Protein AF-A0A5F2G8D5-F1 (afdb_monomer)

Radius of gyration: 25.21 Å; Cα contacts (8 Å, |Δi|>4): 50; chains: 1; bounding box: 59×40×59 Å

Sequence (105 aa):
MGKYQVSSDPVSDNCPYELDLFMEKHGLSRRAAQVILHSNGPSRIQCDAAAEAFVRFKQWREDARMKPPSPSIKSSIIGAPSPLSQKASRAKSSAAEASGPVPRT

pLDDT: mean 71.85, std 19.87, range [40.38, 97.06]

Structure (mmCIF, N/CA/C/O backbone):
data_AF-A0A5F2G8D5-F1
#
_entry.id   AF-A0A5F2G8D5-F1
#
loop_
_atom_site.group_PDB
_atom_site.id
_atom_site.type_symbol
_atom_site.label_atom_id
_atom_site.label_alt_id
_atom_site.label_comp_id
_atom_site.label_asym_id
_atom_site.label_entity_id
_atom_site.label_seq_id
_atom_site.pdbx_PDB_ins_code
_atom_site.Cartn_x
_atom_site.Cartn_y
_atom_site.Cartn_z
_atom_site.occupancy
_atom_site.B_iso_or_equiv
_atom_site.auth_seq_id
_atom_site.auth_comp_id
_atom_site.auth_asym_id
_atom_site.auth_atom_id
_atom_site.pdbx_PDB_model_num
ATOM 1 N N . MET A 1 1 ? 7.415 -7.590 -30.297 1.00 44.59 1 MET A N 1
ATOM 2 C CA . MET A 1 1 ? 7.737 -8.541 -29.209 1.00 44.59 1 MET A CA 1
ATOM 3 C C . MET A 1 1 ? 8.676 -7.840 -28.228 1.00 44.59 1 MET A C 1
ATOM 5 O O . MET A 1 1 ? 9.887 -7.884 -28.419 1.00 44.59 1 MET A O 1
ATOM 9 N N . GLY A 1 2 ? 8.127 -7.091 -27.265 1.00 50.84 2 GLY A N 1
ATOM 10 C CA . GLY A 1 2 ? 8.922 -6.344 -26.283 1.00 50.84 2 GLY A CA 1
ATOM 11 C C . GLY A 1 2 ? 9.670 -7.304 -25.363 1.00 50.84 2 GLY A C 1
ATOM 12 O O . GLY A 1 2 ? 9.076 -8.230 -24.818 1.00 50.84 2 GLY A O 1
ATOM 13 N N . LYS A 1 3 ? 10.987 -7.134 -25.255 1.00 54.62 3 LYS A N 1
ATOM 14 C CA . LYS A 1 3 ? 11.842 -7.942 -24.388 1.00 54.62 3 LYS A CA 1
ATOM 15 C C . LYS A 1 3 ? 11.717 -7.372 -22.977 1.00 54.62 3 LYS A C 1
ATOM 17 O O . LYS A 1 3 ? 12.128 -6.238 -22.749 1.00 54.62 3 LYS A O 1
ATOM 22 N N . TYR A 1 4 ? 11.128 -8.131 -22.056 1.00 55.91 4 TYR A N 1
ATOM 23 C CA . TYR A 1 4 ? 11.176 -7.816 -20.631 1.00 55.91 4 TYR A CA 1
ATOM 24 C C . TYR A 1 4 ? 12.624 -7.987 -20.174 1.00 55.91 4 TYR A C 1
ATOM 26 O O . TYR A 1 4 ? 13.075 -9.096 -19.899 1.00 55.91 4 TYR A O 1
ATOM 34 N N . GLN A 1 5 ? 13.371 -6.887 -20.185 1.00 50.25 5 GLN A N 1
ATOM 35 C CA . GLN A 1 5 ? 14.677 -6.812 -19.549 1.00 50.25 5 GLN A CA 1
ATOM 36 C C . GLN A 1 5 ? 14.431 -6.914 -18.042 1.00 50.25 5 GLN A C 1
ATOM 38 O O . GLN A 1 5 ? 13.939 -5.970 -17.423 1.00 50.25 5 GLN A O 1
ATOM 43 N N . VAL A 1 6 ? 14.719 -8.079 -17.459 1.00 52.47 6 VAL A N 1
ATOM 44 C CA . VAL A 1 6 ? 14.876 -8.204 -16.010 1.00 52.47 6 VAL A CA 1
ATOM 45 C C . VAL A 1 6 ? 16.190 -7.487 -15.696 1.00 52.47 6 VAL A C 1
ATOM 47 O O . VAL A 1 6 ? 17.281 -7.972 -15.981 1.00 52.47 6 VAL A O 1
ATOM 50 N N . SER A 1 7 ? 16.092 -6.228 -15.280 1.00 49.03 7 SER A N 1
ATOM 51 C CA . SER A 1 7 ? 17.259 -5.438 -14.901 1.00 49.03 7 SER A CA 1
ATOM 52 C C . SER A 1 7 ? 17.817 -6.018 -13.603 1.00 49.03 7 SER A C 1
ATOM 54 O O . SER A 1 7 ? 17.129 -5.974 -12.584 1.00 49.03 7 SER A O 1
ATOM 56 N N . SER A 1 8 ? 19.044 -6.536 -13.635 1.00 52.84 8 SER A N 1
ATOM 57 C CA . SER A 1 8 ? 19.776 -7.096 -12.485 1.00 52.84 8 SER A CA 1
ATOM 58 C C . SER A 1 8 ? 20.211 -6.052 -11.442 1.00 52.84 8 SER A C 1
ATOM 60 O O . SER A 1 8 ? 21.212 -6.244 -10.758 1.00 52.84 8 SER A O 1
ATOM 62 N N . ASP A 1 9 ? 19.491 -4.937 -11.334 1.00 57.59 9 ASP A N 1
ATOM 63 C CA . ASP A 1 9 ? 19.756 -3.903 -10.343 1.00 57.59 9 ASP A CA 1
ATOM 64 C C . ASP A 1 9 ? 18.969 -4.242 -9.063 1.00 57.59 9 ASP A C 1
ATOM 66 O O . ASP A 1 9 ? 17.740 -4.372 -9.132 1.00 57.59 9 ASP A O 1
ATOM 70 N N . PRO A 1 10 ? 19.615 -4.421 -7.892 1.00 54.94 10 PRO A N 1
ATOM 71 C CA . PRO A 1 10 ? 18.923 -4.761 -6.644 1.00 54.94 10 PRO A CA 1
ATOM 72 C C . PRO A 1 10 ? 17.963 -3.656 -6.164 1.00 54.94 10 PRO A C 1
ATOM 74 O O . PRO A 1 10 ? 17.184 -3.886 -5.237 1.00 54.94 10 PRO A O 1
ATOM 77 N N . VAL A 1 11 ? 18.000 -2.482 -6.805 1.00 54.66 11 VAL A N 1
ATOM 78 C CA . VAL A 1 11 ? 17.120 -1.328 -6.566 1.00 54.66 11 VAL A CA 1
ATOM 79 C C . VAL A 1 11 ? 16.126 -1.124 -7.718 1.00 54.66 11 VAL A C 1
ATOM 81 O O . VAL A 1 11 ? 15.420 -0.123 -7.763 1.00 54.66 11 VAL A O 1
ATOM 84 N N . SER A 1 12 ? 16.029 -2.052 -8.674 1.00 60.53 12 SER A N 1
ATOM 85 C CA . SER A 1 12 ? 15.028 -1.917 -9.728 1.00 60.53 12 SER A CA 1
ATOM 86 C C . SER A 1 12 ? 13.628 -2.105 -9.149 1.00 60.53 12 SER A C 1
ATOM 88 O O . SER A 1 12 ? 13.296 -3.165 -8.611 1.00 60.53 12 SER A O 1
ATOM 90 N N . ASP A 1 13 ? 12.776 -1.094 -9.325 1.00 61.25 13 ASP A N 1
ATOM 91 C CA . ASP A 1 13 ? 11.349 -1.115 -8.981 1.00 61.25 13 ASP A CA 1
ATOM 92 C C . ASP A 1 13 ? 10.582 -2.279 -9.621 1.00 61.25 13 ASP A C 1
ATOM 94 O O . ASP A 1 13 ? 9.429 -2.512 -9.268 1.00 61.25 13 ASP A O 1
ATOM 98 N N . ASN A 1 14 ? 11.208 -3.002 -10.554 1.00 63.28 14 ASN A N 1
ATOM 99 C CA . ASN A 1 14 ? 10.668 -4.147 -11.273 1.00 63.28 14 ASN A CA 1
ATOM 100 C C . ASN A 1 14 ? 11.026 -5.509 -10.640 1.00 63.28 14 ASN A C 1
ATOM 102 O O . ASN A 1 14 ? 10.735 -6.553 -11.227 1.00 63.28 14 ASN A O 1
ATOM 106 N N . CYS A 1 15 ? 11.685 -5.521 -9.476 1.00 65.69 15 CYS A N 1
ATOM 107 C CA . CYS A 1 15 ? 11.976 -6.745 -8.735 1.00 65.69 15 CYS A CA 1
ATOM 108 C C . CYS A 1 15 ? 10.752 -7.192 -7.913 1.00 65.69 15 CYS A C 1
ATOM 110 O O . CYS A 1 15 ? 10.295 -6.429 -7.052 1.00 65.69 15 CYS A O 1
ATOM 112 N N . PRO A 1 16 ? 10.260 -8.435 -8.100 1.00 77.44 16 PRO A N 1
ATOM 113 C CA . PRO A 1 16 ? 9.103 -8.939 -7.372 1.00 77.44 16 PRO A CA 1
ATOM 114 C C . PRO A 1 16 ? 9.305 -8.856 -5.851 1.00 77.44 16 PRO A C 1
ATOM 116 O O . PRO A 1 16 ? 10.420 -8.967 -5.330 1.00 77.44 16 PRO A O 1
ATOM 119 N N . TYR A 1 17 ? 8.210 -8.602 -5.136 1.00 83.44 17 TYR A N 1
ATOM 120 C CA . TYR A 1 17 ? 8.194 -8.566 -3.677 1.00 83.44 17 TYR A CA 1
ATOM 121 C C . TYR A 1 17 ? 8.244 -9.983 -3.107 1.00 83.44 17 TYR A C 1
ATOM 123 O O . TYR A 1 17 ? 7.469 -10.845 -3.520 1.00 83.44 17 TYR A O 1
ATOM 131 N N . GLU A 1 18 ? 9.092 -10.193 -2.102 1.00 89.38 18 GLU A N 1
ATOM 132 C CA . GLU A 1 18 ? 8.987 -11.375 -1.248 1.00 89.38 18 GLU A CA 1
ATOM 133 C C . GLU A 1 18 ? 7.730 -11.274 -0.384 1.00 89.38 18 GLU A C 1
ATOM 135 O O . GLU A 1 18 ? 7.487 -10.253 0.270 1.00 89.38 18 GLU A O 1
ATOM 140 N N . LEU A 1 19 ? 6.921 -12.335 -0.399 1.00 89.81 19 LEU A N 1
ATOM 141 C CA . LEU A 1 19 ? 5.591 -12.339 0.210 1.00 89.81 19 LEU A CA 1
ATOM 142 C C . LEU A 1 19 ? 5.655 -12.078 1.718 1.00 89.81 19 LEU A C 1
ATOM 144 O O . LEU A 1 19 ? 4.875 -11.275 2.227 1.00 89.81 19 LEU A O 1
ATOM 148 N N . ASP A 1 20 ? 6.590 -12.725 2.412 1.00 93.25 20 ASP A N 1
ATOM 149 C CA . ASP A 1 20 ? 6.708 -12.634 3.869 1.00 93.25 20 ASP A CA 1
ATOM 150 C C . ASP A 1 20 ? 7.155 -11.230 4.306 1.00 93.25 20 ASP A C 1
ATOM 152 O O . ASP A 1 20 ? 6.549 -10.639 5.199 1.00 93.25 20 ASP A O 1
ATOM 156 N N . LEU A 1 21 ? 8.120 -10.632 3.595 1.00 91.62 21 LEU A N 1
ATOM 157 C CA . LEU A 1 21 ? 8.552 -9.249 3.835 1.00 91.62 21 LEU A CA 1
ATOM 158 C C . LEU A 1 21 ? 7.421 -8.245 3.581 1.00 91.62 21 LEU A C 1
ATOM 160 O O . LEU A 1 21 ? 7.251 -7.286 4.332 1.00 91.62 2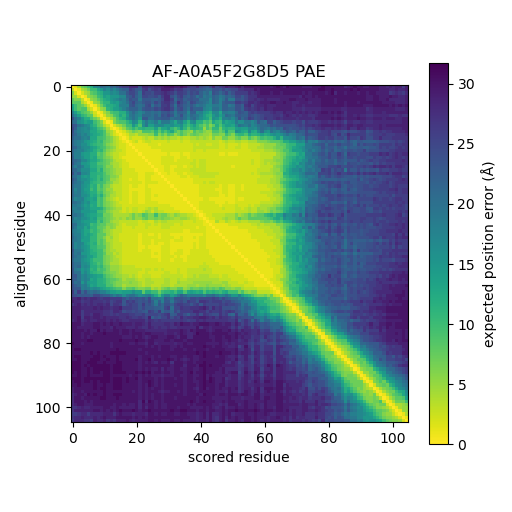1 LEU A O 1
ATOM 164 N N . PHE A 1 22 ? 6.631 -8.462 2.529 1.00 93.56 22 PHE A N 1
ATOM 165 C CA . PHE A 1 22 ? 5.493 -7.606 2.207 1.00 93.56 22 PHE A CA 1
ATOM 166 C C . PHE A 1 22 ? 4.383 -7.697 3.265 1.00 93.56 22 PHE A C 1
ATOM 168 O O . PHE A 1 22 ? 3.787 -6.683 3.636 1.00 93.56 22 PHE A O 1
ATOM 175 N N . MET A 1 23 ? 4.117 -8.903 3.773 1.00 95.50 23 MET A N 1
ATOM 176 C CA . MET A 1 23 ? 3.166 -9.128 4.861 1.00 95.50 23 MET A CA 1
ATOM 177 C C . MET A 1 23 ? 3.594 -8.424 6.144 1.00 95.50 23 MET A C 1
ATOM 179 O O . MET A 1 23 ? 2.770 -7.737 6.749 1.00 95.50 23 MET A O 1
ATOM 183 N N . GLU A 1 24 ? 4.858 -8.589 6.538 1.00 95.69 24 GLU A N 1
ATOM 184 C CA . GLU A 1 24 ? 5.414 -7.985 7.748 1.00 95.69 24 GLU A CA 1
ATOM 185 C C . GLU A 1 24 ? 5.377 -6.456 7.666 1.00 95.69 24 GLU A C 1
ATOM 187 O O . GLU A 1 24 ? 4.845 -5.806 8.565 1.00 95.69 24 GLU A O 1
ATOM 192 N N . LYS A 1 25 ? 5.832 -5.887 6.541 1.00 94.56 25 LYS A N 1
ATOM 193 C CA . LYS A 1 25 ? 5.863 -4.436 6.309 1.00 94.56 25 LYS A CA 1
ATOM 194 C C . LYS A 1 25 ? 4.488 -3.779 6.458 1.00 94.56 25 LYS A C 1
ATOM 196 O O . LYS A 1 25 ? 4.381 -2.710 7.052 1.00 94.56 25 LYS A O 1
ATOM 201 N N . HIS A 1 26 ? 3.448 -4.396 5.896 1.00 95.44 26 HIS A N 1
ATOM 202 C CA . HIS A 1 26 ? 2.112 -3.793 5.797 1.00 95.44 26 HIS A CA 1
ATOM 203 C C . HIS A 1 26 ? 1.098 -4.354 6.806 1.00 95.44 26 HIS A C 1
ATOM 205 O O . HIS A 1 26 ? -0.076 -3.978 6.777 1.00 95.44 26 HIS A O 1
ATOM 211 N N . GLY A 1 27 ? 1.508 -5.276 7.683 1.00 95.06 27 GLY A N 1
ATOM 212 C CA . GLY A 1 27 ? 0.613 -5.933 8.643 1.00 95.06 27 GLY A CA 1
ATOM 213 C C . GLY A 1 27 ? -0.533 -6.697 7.966 1.00 95.06 27 GLY A C 1
ATOM 214 O O . GLY A 1 27 ? -1.677 -6.696 8.438 1.00 95.06 27 GLY A O 1
ATOM 215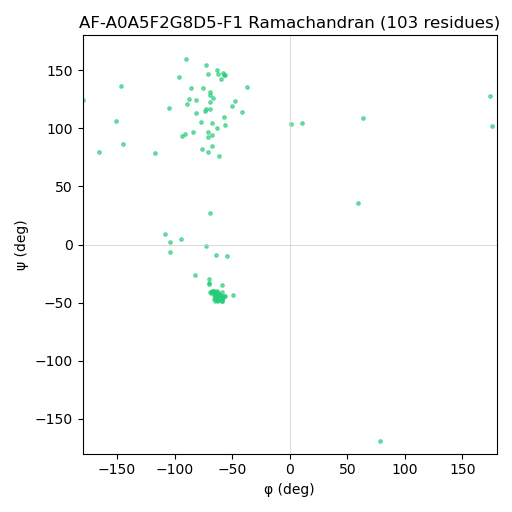 N N . LEU A 1 28 ? -0.261 -7.304 6.808 1.00 95.56 28 LEU A N 1
ATOM 216 C CA . LEU A 1 28 ? -1.277 -7.950 5.982 1.00 95.56 28 LEU A CA 1
ATOM 217 C C . LEU A 1 28 ? -1.355 -9.452 6.237 1.00 95.56 28 LEU A C 1
ATOM 219 O O . LEU A 1 28 ? -0.359 -10.149 6.389 1.00 95.56 28 LEU A O 1
ATOM 223 N N . SER A 1 29 ? -2.577 -9.985 6.172 1.00 96.00 29 SER A N 1
ATOM 224 C CA . SER A 1 29 ? -2.771 -11.433 6.072 1.00 96.00 29 SER A CA 1
ATOM 225 C C . SER A 1 29 ? -2.173 -11.961 4.767 1.00 96.00 29 SER A C 1
ATOM 227 O O . SER A 1 29 ? -2.270 -11.291 3.734 1.00 96.00 29 SER A O 1
ATOM 229 N N . ARG A 1 30 ? -1.705 -13.213 4.775 1.00 95.38 30 ARG A N 1
ATOM 230 C CA . ARG A 1 30 ? -1.147 -13.890 3.593 1.00 95.38 30 ARG A CA 1
ATOM 231 C C . ARG A 1 30 ? -2.022 -13.784 2.347 1.00 95.38 30 ARG A C 1
ATOM 233 O O . ARG A 1 30 ? -1.526 -13.494 1.264 1.00 95.38 30 ARG A O 1
ATOM 240 N N . ARG A 1 31 ? -3.337 -13.963 2.503 1.00 95.69 31 ARG A N 1
ATOM 241 C CA . ARG A 1 31 ? -4.292 -13.893 1.389 1.00 95.69 31 ARG A CA 1
ATOM 242 C C . ARG A 1 31 ? -4.387 -12.487 0.793 1.00 95.69 31 ARG A C 1
ATOM 244 O O . ARG A 1 31 ? -4.408 -12.348 -0.422 1.00 95.69 31 ARG A O 1
ATOM 251 N N . ALA A 1 32 ? -4.434 -11.455 1.635 1.00 95.19 32 ALA A N 1
ATOM 252 C CA . ALA A 1 32 ? -4.463 -10.067 1.170 1.00 95.19 32 ALA A CA 1
ATOM 253 C C . ALA A 1 32 ? -3.163 -9.697 0.442 1.00 95.19 32 ALA A C 1
ATOM 255 O O . ALA A 1 32 ? -3.213 -9.126 -0.643 1.00 95.19 32 ALA A O 1
ATOM 256 N N . ALA A 1 33 ? -2.019 -10.098 0.999 1.00 95.12 33 ALA A N 1
ATOM 257 C CA . ALA A 1 33 ? -0.716 -9.893 0.384 1.00 95.12 33 ALA A CA 1
ATOM 258 C C . ALA A 1 33 ? -0.619 -10.560 -1.000 1.00 95.12 33 ALA A C 1
ATOM 260 O O . ALA A 1 33 ? -0.279 -9.895 -1.973 1.00 95.12 33 ALA A O 1
ATOM 261 N N . GLN A 1 34 ? -1.023 -11.830 -1.125 1.00 94.56 34 GLN A N 1
ATOM 262 C CA . GLN A 1 34 ? -1.048 -12.534 -2.414 1.00 94.56 34 GLN A CA 1
ATOM 263 C C . GLN A 1 34 ? -1.904 -11.822 -3.465 1.00 94.56 34 GLN A C 1
ATOM 265 O O . GLN A 1 34 ? -1.477 -11.686 -4.608 1.00 94.56 34 GLN A O 1
ATOM 270 N N . VAL A 1 35 ? -3.096 -11.351 -3.088 1.00 95.69 35 VAL A N 1
ATOM 271 C CA . VAL A 1 35 ? -3.983 -10.632 -4.014 1.00 95.69 35 VAL A CA 1
ATOM 272 C C . VAL A 1 35 ? -3.335 -9.336 -4.492 1.00 95.69 35 VAL A C 1
ATOM 274 O O . VAL A 1 35 ? -3.356 -9.058 -5.690 1.00 95.69 35 VAL A O 1
ATOM 277 N N . ILE A 1 36 ? -2.740 -8.558 -3.586 1.00 94.75 36 ILE A N 1
ATOM 278 C CA . ILE A 1 36 ? -2.123 -7.273 -3.933 1.00 94.75 36 ILE A CA 1
ATOM 279 C C . ILE A 1 36 ? -0.915 -7.480 -4.850 1.00 94.75 36 ILE A C 1
ATOM 281 O O . ILE A 1 36 ? -0.841 -6.831 -5.894 1.00 94.75 36 ILE A O 1
ATOM 285 N N . LEU A 1 37 ? -0.027 -8.420 -4.518 1.00 92.75 37 LEU A N 1
ATOM 286 C CA . LEU A 1 37 ? 1.146 -8.726 -5.341 1.00 92.75 37 LEU A CA 1
ATOM 287 C C . LEU A 1 37 ? 0.752 -9.257 -6.726 1.00 92.75 37 LEU A C 1
ATOM 289 O O . LEU A 1 37 ? 1.328 -8.857 -7.734 1.00 92.75 37 LEU A O 1
ATOM 293 N N . HIS A 1 38 ? -0.269 -10.115 -6.803 1.00 91.31 38 HIS A N 1
ATOM 294 C CA . HIS A 1 38 ? -0.727 -10.661 -8.081 1.00 91.31 38 HIS A CA 1
ATOM 295 C C . HIS A 1 38 ? -1.426 -9.613 -8.962 1.00 91.31 38 HIS A C 1
ATOM 297 O O . HIS A 1 38 ? -1.296 -9.654 -10.182 1.00 91.31 38 HIS A O 1
ATOM 303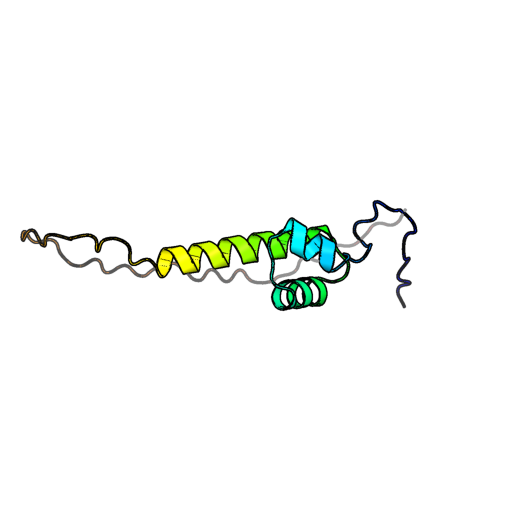 N N . SER A 1 39 ? -2.154 -8.666 -8.360 1.00 91.31 39 SER A N 1
ATOM 304 C CA . SER A 1 39 ? -2.974 -7.695 -9.104 1.00 91.31 39 SER A CA 1
ATOM 305 C C . SER A 1 39 ? -2.186 -6.495 -9.636 1.00 91.31 39 SER A C 1
ATOM 307 O O . SER A 1 39 ? -2.609 -5.890 -10.616 1.00 91.31 39 SER A O 1
ATOM 309 N N . ASN A 1 40 ? -1.067 -6.134 -8.999 1.00 89.81 40 ASN A N 1
ATOM 310 C CA . ASN A 1 40 ? -0.292 -4.929 -9.336 1.00 89.81 40 ASN A CA 1
ATOM 311 C C . ASN A 1 40 ? 0.999 -5.234 -10.122 1.00 89.81 40 ASN A C 1
ATOM 313 O O . ASN A 1 40 ? 1.665 -4.320 -10.609 1.00 89.81 40 ASN A O 1
ATOM 317 N N . GLY A 1 41 ? 1.343 -6.515 -10.286 1.00 82.38 41 GLY A N 1
ATOM 318 C CA . GLY A 1 41 ? 2.556 -6.943 -10.980 1.00 82.38 41 GLY A CA 1
ATOM 319 C C . GLY A 1 41 ? 3.821 -6.806 -10.120 1.00 82.38 41 GLY A C 1
ATOM 320 O O . GLY A 1 41 ? 3.739 -6.574 -8.917 1.00 82.38 41 GLY A O 1
ATOM 321 N N . PRO A 1 42 ? 5.020 -6.946 -10.714 1.00 84.38 42 PRO A N 1
ATOM 322 C CA . PRO A 1 42 ? 6.282 -6.970 -9.967 1.00 84.38 42 PRO A CA 1
ATOM 323 C C . PRO A 1 42 ? 6.701 -5.596 -9.422 1.00 84.38 42 PRO A C 1
ATOM 325 O O . PRO A 1 42 ? 7.739 -5.486 -8.779 1.00 84.38 42 PRO A O 1
ATOM 328 N N . SER A 1 43 ? 5.920 -4.547 -9.695 1.00 88.94 43 SER A N 1
ATOM 329 C CA . SER A 1 43 ? 6.265 -3.182 -9.327 1.00 88.94 43 SER A CA 1
ATOM 330 C C . SER A 1 43 ? 6.100 -2.948 -7.830 1.00 88.94 43 SER A C 1
ATOM 332 O O . SER A 1 43 ? 4.977 -2.947 -7.315 1.00 88.94 43 SER A O 1
ATOM 334 N N . ARG A 1 44 ? 7.211 -2.688 -7.134 1.00 87.88 44 ARG A N 1
ATOM 335 C CA . ARG A 1 44 ? 7.198 -2.471 -5.679 1.00 87.88 44 ARG A CA 1
ATOM 336 C C . ARG A 1 44 ? 6.382 -1.249 -5.275 1.00 87.88 44 ARG A C 1
ATOM 338 O O . ARG A 1 44 ? 5.548 -1.350 -4.381 1.00 87.88 44 ARG A O 1
ATOM 345 N N . ILE A 1 45 ? 6.551 -0.143 -5.998 1.00 91.19 45 ILE A N 1
ATOM 346 C CA . ILE A 1 45 ? 5.821 1.109 -5.759 1.00 91.19 45 ILE A CA 1
ATOM 347 C C . ILE A 1 45 ? 4.305 0.890 -5.858 1.00 91.19 45 ILE A C 1
ATOM 349 O O . ILE A 1 45 ? 3.556 1.334 -4.990 1.00 91.19 45 ILE A O 1
ATOM 353 N N . GLN A 1 46 ? 3.841 0.178 -6.890 1.00 91.75 46 GLN A N 1
ATOM 354 C CA . GLN A 1 46 ? 2.410 -0.091 -7.061 1.00 91.75 46 GLN A CA 1
ATOM 355 C C . GLN A 1 46 ? 1.874 -1.021 -5.968 1.00 91.75 46 GLN A C 1
ATOM 357 O O . GLN A 1 46 ? 0.794 -0.776 -5.431 1.00 91.75 46 GLN A O 1
ATOM 362 N N . CYS A 1 47 ? 2.636 -2.053 -5.597 1.00 94.00 47 CYS A N 1
ATOM 363 C CA . CYS A 1 47 ? 2.265 -2.955 -4.507 1.00 94.00 47 CYS A CA 1
ATOM 364 C C . CYS A 1 47 ? 2.157 -2.219 -3.164 1.00 94.00 47 CYS A C 1
ATOM 366 O O . CYS A 1 47 ? 1.197 -2.439 -2.427 1.00 94.00 47 CYS A O 1
ATOM 368 N N .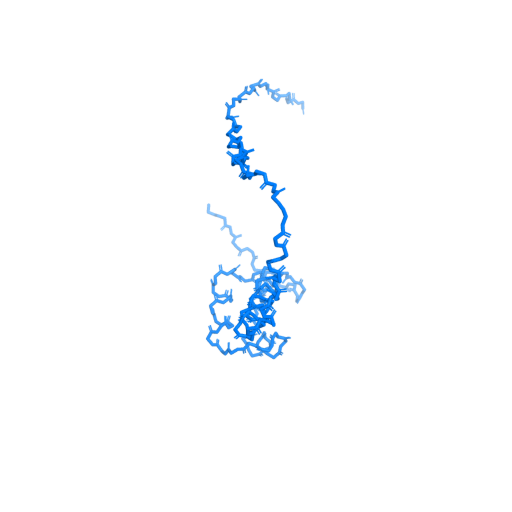 ASP A 1 48 ? 3.102 -1.327 -2.865 1.00 94.69 48 ASP A N 1
ATOM 369 C CA . ASP A 1 48 ? 3.096 -0.521 -1.644 1.00 94.69 48 ASP A CA 1
ATOM 370 C C . ASP A 1 48 ? 1.908 0.441 -1.603 1.00 94.69 48 ASP A C 1
ATOM 372 O O . ASP A 1 48 ? 1.162 0.451 -0.624 1.00 94.69 48 ASP A O 1
ATOM 376 N N . ALA A 1 49 ? 1.669 1.187 -2.686 1.00 95.50 49 ALA A N 1
ATOM 377 C CA . ALA A 1 49 ? 0.525 2.091 -2.778 1.00 95.50 49 ALA A CA 1
ATOM 378 C C . ALA A 1 49 ? -0.811 1.342 -2.612 1.00 95.50 49 ALA A C 1
ATOM 380 O O . ALA A 1 49 ? -1.717 1.805 -1.911 1.00 95.50 49 ALA A O 1
ATOM 381 N N . ALA A 1 50 ? -0.928 0.155 -3.215 1.00 96.25 50 ALA A N 1
ATOM 382 C CA . ALA A 1 50 ? -2.104 -0.695 -3.075 1.00 96.25 50 ALA A CA 1
ATOM 383 C C . ALA A 1 50 ? -2.278 -1.222 -1.639 1.00 96.25 50 ALA A C 1
ATOM 385 O O . ALA A 1 50 ? -3.404 -1.261 -1.133 1.00 96.25 50 ALA A O 1
ATOM 386 N N . ALA A 1 51 ? -1.190 -1.598 -0.963 1.00 96.75 51 ALA A N 1
ATOM 387 C CA . ALA A 1 51 ? -1.234 -2.022 0.433 1.00 96.75 51 ALA A CA 1
ATOM 388 C C . ALA A 1 51 ? -1.652 -0.892 1.374 1.00 96.75 51 ALA A C 1
ATOM 390 O O . ALA A 1 51 ? -2.549 -1.096 2.194 1.00 96.75 51 ALA A O 1
ATOM 391 N N . GLU A 1 52 ? -1.089 0.306 1.220 1.00 97.06 52 GLU A N 1
ATOM 392 C CA . GLU A 1 52 ? -1.479 1.467 2.023 1.00 97.06 52 GLU A CA 1
ATOM 393 C C . GLU A 1 52 ? -2.968 1.789 1.864 1.00 97.06 52 GLU A C 1
ATOM 395 O O . GLU A 1 52 ? -3.680 1.991 2.854 1.00 97.06 52 GLU A O 1
ATOM 400 N N . ALA A 1 53 ? -3.467 1.782 0.625 1.00 96.88 53 ALA A N 1
ATOM 401 C CA . ALA A 1 53 ? -4.882 1.998 0.348 1.00 96.88 53 ALA A CA 1
ATOM 402 C C . ALA A 1 53 ? -5.760 0.921 1.006 1.00 96.88 53 ALA A C 1
ATOM 404 O O . ALA A 1 53 ? -6.789 1.238 1.609 1.00 96.88 53 ALA A O 1
ATOM 405 N N . PHE A 1 54 ? -5.342 -0.346 0.943 1.00 95.81 54 PHE A N 1
ATOM 406 C CA . PHE A 1 54 ? -6.063 -1.457 1.557 1.00 95.81 54 PHE A CA 1
ATOM 407 C C . PHE A 1 54 ? -6.115 -1.351 3.088 1.00 95.81 54 PHE A C 1
ATOM 409 O O . PHE A 1 54 ? -7.178 -1.558 3.680 1.00 95.81 54 PHE A O 1
AT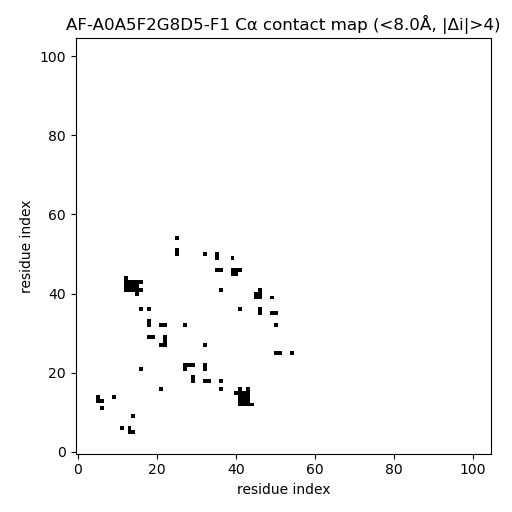OM 416 N N . VAL A 1 55 ? -5.003 -0.997 3.739 1.00 96.12 55 VAL A N 1
ATOM 417 C CA . VAL A 1 55 ? -4.946 -0.808 5.198 1.00 96.12 55 VAL A CA 1
ATOM 418 C C . VAL A 1 55 ? -5.847 0.348 5.628 1.00 96.12 55 VAL A C 1
ATOM 420 O O . VAL A 1 55 ? -6.675 0.169 6.524 1.00 96.12 55 VAL A O 1
ATOM 423 N N . ARG A 1 56 ? -5.769 1.496 4.942 1.00 95.75 56 ARG A N 1
ATOM 424 C CA . ARG A 1 56 ? -6.644 2.650 5.213 1.00 95.75 56 ARG A CA 1
ATOM 425 C C . ARG A 1 56 ? -8.118 2.294 5.044 1.00 95.75 56 ARG A C 1
ATOM 427 O O . ARG A 1 56 ? -8.931 2.628 5.901 1.00 95.75 56 ARG A O 1
ATOM 434 N N . PHE A 1 57 ? -8.464 1.575 3.976 1.00 93.31 57 PHE A N 1
ATOM 435 C CA . PHE A 1 57 ? -9.836 1.128 3.744 1.00 93.31 57 PHE A CA 1
ATOM 436 C C . PHE A 1 57 ? -10.333 0.188 4.849 1.00 93.31 57 PHE A C 1
ATOM 438 O O . PHE A 1 57 ? -11.458 0.343 5.327 1.00 93.31 57 PHE A O 1
ATOM 445 N N . LYS A 1 58 ? -9.501 -0.768 5.285 1.00 92.00 58 LYS A N 1
ATOM 446 C CA . LYS A 1 58 ? -9.835 -1.649 6.411 1.00 92.00 58 LYS A CA 1
ATOM 447 C C . LYS A 1 58 ? -10.109 -0.847 7.674 1.00 92.00 58 LYS A C 1
ATOM 449 O O . LYS A 1 58 ? -11.139 -1.071 8.297 1.00 92.00 58 LYS A O 1
ATOM 454 N N . GLN A 1 59 ? -9.229 0.086 8.021 1.00 92.69 59 GLN A N 1
ATOM 455 C CA . GLN A 1 59 ? -9.398 0.909 9.213 1.00 92.69 59 GLN A CA 1
ATOM 456 C C . GLN A 1 59 ? -10.694 1.720 9.154 1.00 92.69 59 GLN A C 1
ATOM 458 O O . GLN A 1 59 ? -11.503 1.640 10.070 1.00 92.69 59 GLN A O 1
ATOM 463 N N . TRP A 1 60 ? -10.963 2.370 8.021 1.00 88.81 60 TRP A N 1
ATOM 464 C CA . TRP A 1 60 ? -12.196 3.130 7.824 1.00 88.81 60 TRP A CA 1
ATOM 465 C C . TRP A 1 60 ? -13.459 2.268 7.973 1.00 88.81 60 TRP A C 1
ATOM 467 O O . TRP A 1 60 ? -14.476 2.726 8.492 1.00 88.81 60 TRP A O 1
ATOM 477 N N . ARG A 1 61 ? -13.404 0.996 7.555 1.00 91.31 61 ARG A N 1
ATOM 478 C CA . ARG A 1 61 ? -14.505 0.045 7.764 1.00 91.31 61 ARG A CA 1
ATOM 479 C C . ARG A 1 61 ? -14.689 -0.344 9.224 1.00 91.31 61 ARG A C 1
ATOM 481 O O . ARG A 1 61 ? -15.835 -0.476 9.647 1.00 91.31 61 ARG A O 1
ATOM 488 N N . GLU A 1 62 ? -13.609 -0.557 9.967 1.00 89.25 62 GLU A N 1
ATOM 489 C CA . GLU A 1 62 ? -13.701 -0.861 11.397 1.00 89.25 62 GLU A CA 1
ATOM 490 C C . GLU A 1 62 ? -14.220 0.356 12.180 1.00 89.25 62 GLU A C 1
ATOM 492 O O . GLU A 1 62 ? -15.121 0.207 13.005 1.00 89.25 62 GLU A O 1
ATOM 497 N N . ASP A 1 63 ? -13.771 1.565 11.834 1.00 84.94 63 ASP A N 1
ATOM 498 C CA . ASP A 1 63 ? -14.262 2.818 12.417 1.00 84.94 63 ASP A CA 1
ATOM 499 C C . ASP A 1 63 ? -15.738 3.066 12.085 1.00 84.94 63 ASP A C 1
ATOM 501 O O . ASP A 1 63 ? -16.502 3.468 12.949 1.00 84.94 63 ASP A O 1
ATOM 505 N N . ALA A 1 64 ? -16.185 2.785 10.856 1.00 80.69 64 ALA A N 1
ATOM 506 C CA . ALA A 1 64 ? -17.599 2.897 10.489 1.00 80.69 64 ALA A CA 1
ATOM 507 C C . ALA A 1 64 ? -18.471 1.814 11.149 1.00 80.69 64 ALA A C 1
ATOM 509 O O . ALA A 1 64 ? -19.664 2.024 11.397 1.00 80.69 64 ALA A O 1
ATOM 510 N N . ARG A 1 65 ? -17.893 0.637 11.415 1.00 76.12 65 ARG A N 1
ATOM 511 C CA . ARG A 1 65 ? -18.553 -0.444 12.153 1.00 76.12 65 ARG A CA 1
ATOM 512 C C . ARG A 1 65 ? -18.725 -0.075 13.625 1.00 76.12 65 ARG A C 1
ATOM 514 O O . ARG A 1 65 ? -19.741 -0.441 14.221 1.00 76.12 65 ARG A O 1
ATOM 521 N N . MET A 1 66 ? -17.790 0.688 14.186 1.00 65.00 66 MET A N 1
ATOM 522 C CA . MET A 1 66 ? -17.991 1.403 15.439 1.00 65.00 66 MET A CA 1
ATOM 523 C C . MET A 1 66 ? -18.968 2.555 15.185 1.00 65.00 66 MET A C 1
ATOM 525 O O . MET A 1 66 ? -18.594 3.642 14.766 1.00 65.00 66 MET A O 1
ATOM 529 N N . LYS A 1 67 ? -20.263 2.289 15.395 1.00 62.78 67 LYS A N 1
ATOM 530 C CA . LYS A 1 67 ? -21.349 3.271 15.254 1.00 62.78 67 LYS A CA 1
ATOM 531 C C . LYS A 1 67 ? -20.895 4.620 15.851 1.00 62.78 67 LYS A C 1
ATOM 533 O O . LYS A 1 67 ? -20.704 4.675 17.069 1.00 62.78 67 LYS A O 1
ATOM 538 N N . PRO A 1 68 ? -20.729 5.699 15.059 1.00 61.91 68 PRO A N 1
ATOM 539 C CA . PRO A 1 68 ? -20.487 7.011 15.645 1.00 61.91 68 PRO A CA 1
ATOM 540 C C . PRO A 1 68 ? -21.660 7.326 16.584 1.00 61.91 68 PRO A C 1
ATOM 542 O O . PRO A 1 68 ? -22.784 6.893 16.282 1.00 61.91 68 PRO A O 1
ATOM 545 N N . PRO A 1 69 ? -21.455 8.036 17.714 1.00 59.47 69 PRO A N 1
ATOM 546 C CA . PRO A 1 69 ? -22.578 8.506 18.513 1.00 59.47 69 PRO A CA 1
ATOM 547 C C . PRO A 1 69 ? -23.527 9.204 17.548 1.00 59.47 69 PRO A C 1
ATOM 549 O O . PRO A 1 69 ? -23.118 10.121 16.833 1.00 59.47 69 PRO A O 1
ATOM 552 N N . SER A 1 70 ? -24.754 8.682 17.448 1.00 53.72 70 SER A N 1
ATOM 553 C CA . SER A 1 70 ? -25.773 9.246 16.570 1.00 53.72 70 SER A CA 1
ATOM 554 C C . SER A 1 70 ? -25.761 10.747 16.827 1.00 53.72 70 SER A C 1
ATOM 556 O O . SER A 1 70 ? -25.888 11.114 18.002 1.00 53.72 70 SER A O 1
ATOM 558 N N . PRO A 1 71 ? -25.557 11.616 15.816 1.00 65.12 71 PRO A N 1
ATOM 559 C CA . PRO A 1 71 ? -25.716 13.033 16.051 1.00 65.12 71 PRO A CA 1
ATOM 560 C C . PRO A 1 71 ? -27.144 13.164 16.557 1.00 65.12 71 PRO A C 1
ATOM 562 O O . PRO A 1 71 ? -28.103 12.858 15.846 1.00 65.12 71 PRO A O 1
ATOM 565 N N . SER A 1 72 ? -27.273 13.474 17.846 1.00 56.94 72 SER A N 1
ATOM 566 C CA . SER A 1 72 ? -28.547 13.748 18.477 1.00 56.94 72 SER A CA 1
ATOM 567 C C . SER A 1 72 ? -28.955 15.090 17.899 1.00 56.94 72 SER A C 1
ATOM 569 O O . SER A 1 72 ? -28.694 16.147 18.470 1.00 56.94 72 SER A O 1
ATOM 571 N N . ILE A 1 73 ? -29.479 15.052 16.674 1.00 63.62 73 ILE A N 1
ATOM 572 C CA . ILE A 1 73 ? -30.160 16.168 16.053 1.00 63.62 73 ILE A CA 1
ATOM 573 C C . ILE A 1 73 ? -31.415 16.295 16.901 1.00 63.62 73 ILE A C 1
ATOM 575 O O . ILE A 1 73 ? -32.443 15.684 16.620 1.00 63.62 73 ILE A O 1
ATOM 579 N N . LYS A 1 74 ? -31.295 17.022 18.017 1.00 55.62 74 LYS A N 1
ATOM 580 C CA . LYS A 1 74 ? -32.446 17.545 18.730 1.00 55.62 74 LYS A CA 1
ATOM 581 C C . LYS A 1 74 ? -33.171 18.363 17.679 1.00 55.62 74 LYS A C 1
ATOM 583 O O . LYS A 1 74 ? -32.705 19.431 17.291 1.00 55.62 74 LYS A O 1
ATOM 588 N N . SER A 1 75 ? -34.250 17.799 17.158 1.00 52.88 75 SER A N 1
ATOM 589 C CA . SER A 1 75 ? -35.229 18.458 16.318 1.00 52.88 75 SER A CA 1
ATOM 590 C C . SER A 1 75 ? -35.841 19.591 17.136 1.00 52.88 75 SER A C 1
ATOM 592 O O . SER A 1 75 ? -36.936 19.472 17.678 1.00 52.88 75 SER A O 1
ATOM 594 N N . SER A 1 76 ? -35.092 20.682 17.280 1.00 48.50 76 SER A N 1
ATOM 595 C CA . SER A 1 76 ? -35.611 21.954 17.737 1.00 48.50 76 SER A CA 1
ATOM 596 C C . SER A 1 76 ? -36.344 22.540 16.544 1.00 48.50 76 SER A C 1
ATOM 598 O O . SER A 1 76 ? -35.783 23.265 15.730 1.00 48.50 76 SER A O 1
ATOM 600 N N . ILE A 1 77 ? -37.583 22.073 16.394 1.00 57.31 77 ILE A N 1
ATOM 601 C CA . ILE A 1 77 ? -38.760 22.887 16.098 1.00 57.31 77 ILE A CA 1
ATOM 602 C C . ILE A 1 77 ? -38.373 24.364 15.950 1.00 57.31 77 ILE A C 1
ATOM 604 O O . ILE A 1 77 ? -38.074 25.001 16.952 1.00 57.31 77 ILE A O 1
ATOM 608 N N . ILE A 1 78 ? -38.306 24.853 14.712 1.00 55.44 78 ILE A N 1
ATOM 609 C CA . ILE A 1 78 ? -38.767 26.158 14.206 1.00 55.44 78 ILE A CA 1
ATOM 610 C C . ILE A 1 78 ? -38.439 26.149 12.701 1.00 55.44 78 ILE A C 1
ATOM 612 O O . ILE A 1 78 ? -37.326 25.830 12.291 1.00 55.44 78 ILE A O 1
ATOM 616 N N . GLY A 1 79 ? -39.465 26.371 11.880 1.00 53.19 79 GLY A N 1
ATOM 617 C CA . GLY A 1 79 ? -39.506 26.002 10.466 1.00 53.19 79 GLY A CA 1
ATOM 618 C C . GLY A 1 79 ? -38.431 26.617 9.566 1.00 53.19 79 GLY A C 1
ATOM 619 O O . GLY A 1 79 ? -38.108 27.796 9.661 1.00 53.19 79 GLY A O 1
ATOM 620 N N . ALA A 1 80 ? -37.959 25.814 8.615 1.00 51.22 80 ALA A N 1
ATOM 621 C CA . ALA A 1 80 ? -37.276 26.274 7.412 1.00 51.22 80 ALA A CA 1
ATOM 622 C C . ALA A 1 80 ? -37.619 25.316 6.250 1.00 51.22 80 ALA A C 1
ATOM 624 O O . ALA A 1 80 ? -37.660 24.101 6.467 1.00 51.22 80 ALA A O 1
ATOM 625 N N . PRO A 1 81 ? -37.925 25.825 5.041 1.00 49.19 81 PRO A N 1
ATOM 626 C CA . PRO A 1 81 ? -38.361 24.998 3.921 1.00 49.19 81 PRO A CA 1
ATOM 627 C C . PRO A 1 81 ? -37.228 24.140 3.337 1.00 49.19 81 PRO A C 1
ATOM 629 O O . PRO A 1 81 ? -36.064 24.533 3.295 1.00 49.19 81 PRO A O 1
ATOM 632 N N . SER A 1 82 ? -37.628 22.957 2.872 1.00 51.28 82 SER A N 1
ATOM 633 C CA . SER A 1 82 ? -36.865 21.890 2.217 1.00 51.28 82 SER A CA 1
ATOM 634 C C . SER A 1 82 ? -35.750 22.348 1.258 1.00 51.28 82 SER A C 1
ATOM 636 O O . SER A 1 82 ? -36.020 23.152 0.364 1.00 51.28 82 SER A O 1
ATOM 638 N N . PRO A 1 83 ? -34.539 21.753 1.297 1.00 53.34 83 PRO A N 1
ATOM 639 C CA . PRO A 1 83 ?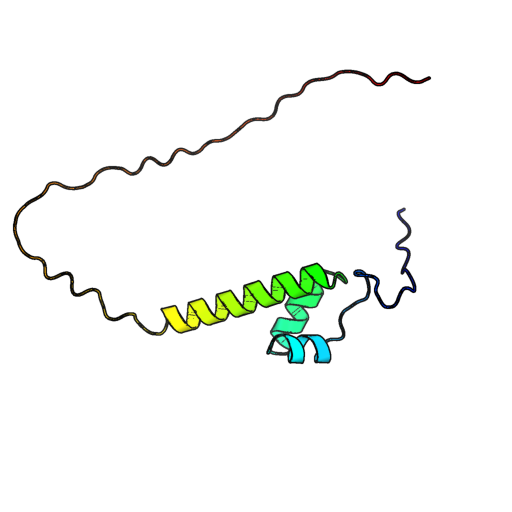 -33.562 21.938 0.232 1.00 53.34 83 PRO A CA 1
ATOM 640 C C . PRO A 1 83 ? -33.823 20.962 -0.929 1.00 53.34 83 PRO A C 1
ATOM 642 O O . PRO A 1 83 ? -33.380 19.815 -0.929 1.00 53.34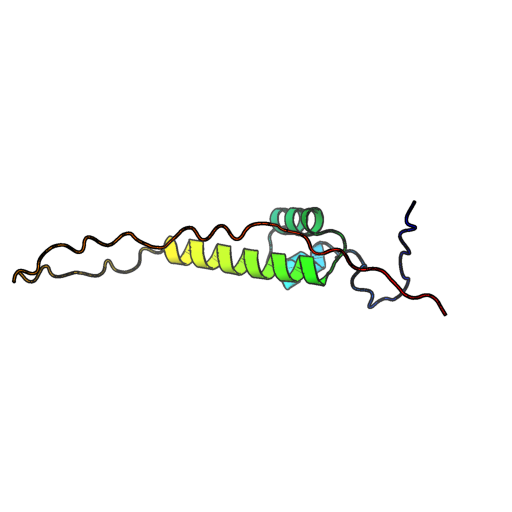 83 PRO A O 1
ATOM 645 N N . LEU A 1 84 ? -34.516 21.444 -1.963 1.00 50.97 84 LEU A N 1
ATOM 646 C CA . LEU A 1 84 ? -34.362 20.930 -3.326 1.00 50.97 84 LEU A CA 1
ATOM 647 C C . LEU A 1 84 ? -33.066 21.511 -3.906 1.00 50.97 84 LEU A C 1
ATOM 649 O O . LEU A 1 84 ? -33.041 22.682 -4.273 1.00 50.97 84 LEU A O 1
ATOM 653 N N . SER A 1 85 ? -31.997 20.717 -4.009 1.00 50.34 85 SER A N 1
ATOM 654 C CA . SER A 1 85 ? -30.924 20.988 -4.980 1.00 50.34 85 SER A CA 1
ATOM 655 C C . SER A 1 85 ? -30.000 19.782 -5.172 1.00 50.34 85 SER A C 1
ATOM 657 O O . SER A 1 85 ? -28.900 19.708 -4.633 1.00 50.34 85 SER A O 1
ATOM 659 N N . GLN A 1 86 ? -30.438 18.808 -5.972 1.00 53.25 86 GLN A N 1
ATOM 660 C CA . GLN A 1 86 ? -29.513 17.906 -6.657 1.00 53.25 86 GLN A CA 1
ATOM 661 C C . GLN A 1 86 ? -29.237 18.479 -8.044 1.00 53.25 86 GLN A C 1
ATOM 663 O O . GLN A 1 86 ? -29.969 18.226 -8.999 1.00 53.25 86 GLN A O 1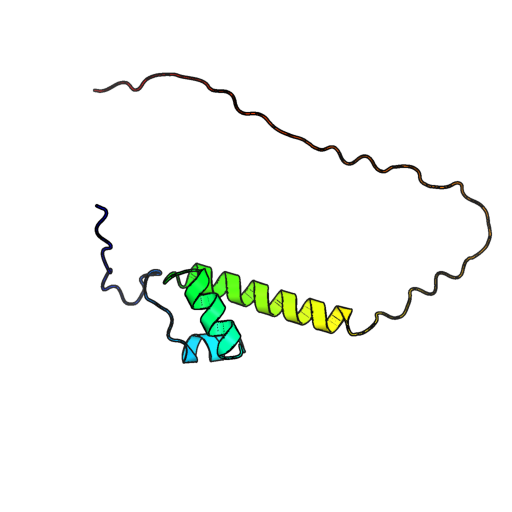
ATOM 668 N N . LYS A 1 87 ? -28.162 19.257 -8.165 1.00 46.25 87 LYS A N 1
ATOM 669 C CA . LYS A 1 87 ? -27.560 19.539 -9.467 1.00 46.25 87 LYS A CA 1
ATOM 670 C C . LYS A 1 87 ? -26.045 19.632 -9.327 1.00 46.25 87 LYS A C 1
ATOM 672 O O . LYS A 1 87 ? -25.485 20.706 -9.173 1.00 46.25 87 LYS A O 1
ATOM 677 N N . ALA A 1 88 ? -25.388 18.480 -9.415 1.00 45.69 88 ALA A N 1
ATOM 678 C CA . ALA A 1 88 ? -23.974 18.395 -9.761 1.00 45.69 88 ALA A CA 1
ATOM 679 C C . ALA A 1 88 ? -23.854 17.628 -11.084 1.00 45.69 88 ALA A C 1
ATOM 681 O O . ALA A 1 88 ? -23.657 16.419 -11.147 1.00 45.69 88 ALA A O 1
ATOM 682 N N . SER A 1 89 ? -24.140 18.383 -12.139 1.00 50.62 89 SER A N 1
ATOM 683 C CA . SER A 1 89 ? -23.541 18.364 -13.470 1.00 50.62 89 SER A CA 1
ATOM 684 C C . SER A 1 89 ? -22.604 17.195 -13.800 1.00 50.62 89 SER A C 1
ATOM 686 O O . SER A 1 89 ? -21.423 17.186 -13.468 1.00 50.62 89 SER A O 1
ATOM 688 N N . ARG A 1 90 ? -23.129 16.269 -14.603 1.00 47.44 90 ARG A N 1
ATOM 689 C CA . ARG A 1 90 ? -22.367 15.393 -15.495 1.00 47.44 90 ARG A CA 1
ATOM 690 C C . ARG A 1 90 ? -21.652 16.254 -16.542 1.00 47.44 90 ARG A C 1
ATOM 692 O O . ARG A 1 90 ? -22.274 16.646 -17.525 1.00 47.44 90 ARG A O 1
ATOM 699 N N . ALA A 1 91 ? -20.363 16.522 -16.363 1.00 48.88 91 ALA A N 1
ATOM 700 C CA . ALA A 1 91 ? -19.519 17.030 -17.440 1.00 48.88 91 ALA A CA 1
ATOM 701 C C . ALA A 1 91 ? -18.874 15.841 -18.166 1.00 48.88 91 ALA A C 1
ATOM 703 O O . ALA A 1 91 ? -17.869 15.281 -17.739 1.00 48.88 91 ALA A O 1
ATOM 704 N N . LYS A 1 92 ? -19.520 15.425 -19.260 1.00 47.53 92 LYS A N 1
ATOM 705 C CA . LYS A 1 92 ? -18.870 14.723 -20.370 1.00 47.53 92 LYS A CA 1
ATOM 706 C C . LYS A 1 92 ? -18.038 15.770 -21.112 1.00 47.53 92 LYS A C 1
ATOM 708 O O . LYS A 1 92 ? -18.630 16.677 -21.689 1.00 47.53 92 LYS A O 1
ATOM 713 N N . SER A 1 93 ? -16.720 15.621 -21.137 1.00 48.97 93 SER A N 1
ATOM 714 C CA . SER A 1 93 ? -15.866 16.360 -22.071 1.00 48.97 93 SER A CA 1
ATOM 715 C C . SER A 1 93 ? -15.427 15.407 -23.171 1.00 48.97 93 SER A C 1
ATOM 717 O O . SER A 1 93 ? -14.839 14.359 -22.915 1.00 48.97 93 SER A O 1
ATOM 719 N N . SER A 1 94 ? -15.854 15.764 -24.375 1.00 46.06 94 SER A N 1
ATOM 720 C CA . SER A 1 94 ? -15.764 15.037 -25.632 1.00 46.06 94 SER A CA 1
ATOM 721 C C . SER A 1 94 ? -14.349 15.012 -26.203 1.00 46.06 94 SER A C 1
ATOM 723 O O . SER A 1 94 ? -13.561 15.929 -25.992 1.00 46.06 94 SER A O 1
ATOM 725 N N . ALA A 1 95 ? -14.100 13.977 -27.000 1.00 44.62 95 ALA A N 1
ATOM 726 C CA . ALA A 1 95 ? -13.065 13.921 -28.018 1.00 44.62 95 ALA A CA 1
ATOM 727 C C . ALA A 1 95 ? -13.283 14.975 -29.124 1.00 44.62 95 ALA A C 1
ATOM 729 O O . ALA A 1 95 ? -14.435 15.269 -29.455 1.00 44.62 95 ALA A O 1
ATOM 730 N N . ALA A 1 96 ? -12.176 15.485 -29.674 1.00 48.09 96 ALA A N 1
ATOM 731 C CA . ALA A 1 96 ? -11.925 15.926 -31.061 1.00 48.09 96 ALA A CA 1
ATOM 732 C C . ALA A 1 96 ? -10.502 16.534 -31.071 1.00 48.09 96 ALA A C 1
ATOM 734 O O . ALA A 1 96 ? -10.238 17.492 -30.354 1.00 48.09 96 ALA A O 1
ATOM 735 N N . GLU A 1 97 ? -9.489 15.813 -31.550 1.00 40.38 97 GLU A N 1
ATOM 736 C CA . GLU A 1 97 ? -8.965 15.879 -32.927 1.00 40.38 97 GLU A CA 1
ATOM 737 C C . GLU A 1 97 ? -8.367 17.254 -33.290 1.00 40.38 97 GLU A C 1
ATOM 739 O O . GLU A 1 97 ? -9.091 18.219 -33.508 1.00 40.38 97 GLU A O 1
ATOM 744 N N . ALA A 1 98 ? -7.036 17.318 -33.411 1.00 48.81 98 ALA A N 1
ATOM 745 C CA . ALA A 1 98 ? -6.358 18.300 -34.254 1.00 48.81 98 ALA A CA 1
ATOM 746 C C . ALA A 1 98 ? -5.025 17.723 -34.759 1.00 48.81 98 ALA A C 1
ATOM 748 O O . ALA A 1 98 ? -4.056 17.549 -34.022 1.00 48.81 98 ALA A O 1
ATOM 749 N N . SER A 1 99 ? -5.057 17.388 -36.043 1.00 44.50 99 SER A N 1
ATOM 750 C CA . SER A 1 99 ? -3.968 17.032 -36.949 1.00 44.50 99 SER A CA 1
ATOM 751 C C . SER A 1 99 ? -2.892 18.128 -37.069 1.00 44.50 99 SER A C 1
ATOM 753 O O . SER A 1 99 ? -3.219 19.314 -37.057 1.00 44.50 99 SER A O 1
ATOM 755 N N . GLY A 1 100 ? -1.623 17.745 -37.270 1.00 49.66 100 GLY A N 1
ATOM 756 C CA . GLY A 1 100 ? -0.558 18.647 -37.737 1.00 49.66 100 GLY A CA 1
ATOM 757 C C . GLY A 1 100 ? 0.841 18.001 -37.738 1.00 49.66 100 GLY A C 1
ATOM 758 O O . GLY A 1 100 ? 1.211 17.421 -36.721 1.00 49.66 100 GLY A O 1
ATOM 759 N N . PRO A 1 101 ? 1.616 18.036 -38.845 1.00 59.94 101 PRO A N 1
ATOM 760 C CA . PRO A 1 101 ? 2.694 17.078 -39.105 1.00 59.94 101 PRO A CA 1
ATOM 761 C C . PRO A 1 101 ? 4.079 17.475 -38.564 1.00 59.94 101 PRO A C 1
ATOM 763 O O . PRO A 1 101 ? 4.400 18.639 -38.344 1.00 59.94 101 PRO A O 1
ATOM 766 N N . VAL A 1 102 ? 4.913 16.442 -38.425 1.00 57.22 102 VAL A N 1
ATOM 767 C CA . VAL A 1 102 ? 6.340 16.451 -38.072 1.00 57.22 102 VAL A CA 1
ATOM 768 C C . VAL A 1 102 ? 7.234 17.040 -39.179 1.00 57.22 102 VAL A C 1
ATOM 770 O O . VAL A 1 102 ? 7.158 16.575 -40.317 1.00 57.22 102 VAL A O 1
ATOM 773 N N . PRO A 1 103 ? 8.160 17.970 -38.878 1.00 61.03 103 PRO A N 1
ATOM 774 C CA . PRO A 1 103 ? 9.305 18.235 -39.741 1.00 61.03 103 PRO A CA 1
ATOM 775 C C . PRO A 1 103 ? 10.479 17.302 -39.398 1.00 61.03 103 PRO A C 1
ATOM 777 O O . PRO A 1 103 ? 10.931 17.228 -38.256 1.00 61.03 103 PRO A O 1
ATOM 780 N N . ARG A 1 104 ? 10.971 16.587 -40.415 1.00 54.28 104 ARG A N 1
ATOM 781 C CA . ARG A 1 104 ? 12.293 15.945 -40.429 1.00 54.28 104 ARG A CA 1
ATOM 782 C C . ARG A 1 104 ? 13.330 16.968 -40.896 1.00 54.28 104 ARG A C 1
ATOM 784 O O . ARG A 1 104 ? 13.119 17.600 -41.928 1.00 54.28 104 ARG A O 1
ATOM 791 N N . THR A 1 105 ? 14.457 17.028 -40.200 1.00 62.12 105 THR A N 1
ATOM 792 C CA . THR A 1 105 ? 15.752 17.507 -40.706 1.00 62.12 105 THR A CA 1
ATOM 793 C C . THR A 1 105 ? 16.809 16.515 -40.276 1.00 62.12 105 THR A C 1
ATOM 795 O O . THR A 1 105 ? 16.757 16.139 -39.082 1.00 62.12 105 THR A O 1
#

Secondary structure (DSSP, 8-state):
---------TT-TTSPPPHHHHHHHHT--HHHHHHHHHHHTT-HHHHHHHHHHHHHHHHHHHHHHS-PPP------------------------------PPPP-

Foldseek 3Di:
DDDPPPPPDPPPQQAADDQVVLCVVLVDDSVVSVVLSVVQHRGPVSSVVSSVVVSVVVVVVVVVVVPDPPPPPVPPDDDDDDDDDDDDDDDDDDDDDDD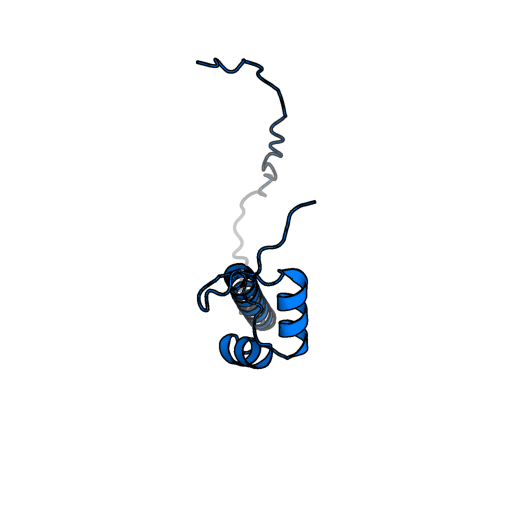DDDDDD

Solvent-accessible surface area (backbone atoms only — not comparable to full-atom values): 7156 Å² total; per-residue (Å²): 135,87,78,84,75,80,66,91,49,97,82,42,55,69,49,65,76,56,65,67,63,52,19,64,76,65,75,41,55,71,68,59,40,51,51,44,46,67,74,50,45,40,31,44,68,53,32,49,55,52,48,53,53,50,53,54,52,50,50,53,51,55,54,62,68,49,70,68,79,72,80,80,73,74,81,71,84,73,91,79,87,82,88,89,78,93,79,84,78,86,80,83,82,78,90,80,91,83,90,83,85,86,85,87,131

Nearest PDB structures (foldseek):
  5he9-assembly1_E  TM=5.942E-01  e=5.063E+00  Staphylococcus aureus
  6b1u-assembly2_C  TM=2.834E-01  e=4.167E+00  Homo sapiens

Mean predicted aligned error: 17.71 Å